Protein AF-A0A3C1WY64-F1 (afdb_monomer)

Nearest PDB structures (foldseek):
  6nd4-assembly1_O  TM=5.075E-01  e=4.360E+00  Saccharomyces cerevisiae BY4741
  5oql-assembly1_A  TM=5.378E-01  e=6.511E+00  Thermochaetoides thermophila DSM 1495
  6lqv-assembly1_B1  TM=4.830E-01  e=8.187E+00  Saccharomyces cerevisiae S288C
  7d5s-assembly1_B1  TM=4.830E-01  e=8.187E+00  Saccharomyces cerevisiae S288C

Radius of gyration: 11.55 Å; Cα contacts (8 Å, |Δi|>4): 51; chains: 1; bounding box: 29×21×28 Å

pLDDT: mean 93.65, std 8.19, range [55.12, 98.5]

Sequence (66 aa):
GRAISVKDKDNAKQVWGNILNFARDFPQKELGVMLVSDMQRAIGEEIFAIPEFADWASKIADTMFD

Foldseek 3Di:
DQQLVCPPPPCNLVVLLVLLVVLLPDPPVVVSVVSVVVSCVRHPPVSVVRPSSVVSVVSSVVVVVD

Mean predicted aligned error: 2.91 Å

Secondary structure (DSSP, 8-state):
-HHHHTTTSTTHHHHHHHHHHHHHT-SSHHHHHHHHHHHHHHHGGGGGGSHHHHHHHHHHHHHH--

Solvent-accessible surface area (backbone atoms only — not comparable to full-atom values): 3792 Å² total; per-residue (Å²): 109,74,66,55,75,29,58,98,42,99,58,29,66,62,55,47,35,52,50,32,54,53,36,57,68,39,89,56,56,67,60,20,52,49,53,52,52,55,44,35,75,59,60,44,73,63,52,77,77,33,74,37,44,57,57,30,51,50,58,55,50,60,61,74,76,107

Structure (mmCIF, N/CA/C/O backbone):
data_AF-A0A3C1WY64-F1
#
_entry.id   AF-A0A3C1WY64-F1
#
loop_
_atom_site.group_PDB
_atom_site.id
_atom_site.type_symbol
_atom_site.label_atom_id
_atom_site.label_alt_id
_atom_site.label_comp_id
_atom_site.label_asym_id
_atom_site.label_entity_id
_atom_site.label_seq_id
_atom_site.pdbx_PDB_ins_code
_atom_site.Cartn_x
_atom_site.Cartn_y
_atom_site.Cartn_z
_atom_site.occupancy
_atom_site.B_iso_or_equiv
_atom_site.auth_seq_id
_atom_site.auth_comp_id
_atom_site.auth_asym_id
_atom_site.auth_atom_id
_atom_site.pdbx_PDB_model_num
ATOM 1 N N . GLY A 1 1 ? 2.358 10.906 8.155 1.00 87.12 1 GLY A N 1
ATOM 2 C CA . GLY A 1 1 ? 2.127 10.502 6.749 1.00 87.12 1 GLY A CA 1
ATOM 3 C C . GLY A 1 1 ? 0.663 10.170 6.516 1.00 87.12 1 GLY A C 1
ATOM 4 O O . GLY A 1 1 ? -0.056 9.934 7.482 1.00 87.12 1 GLY A O 1
ATOM 5 N N . ARG A 1 2 ? 0.204 10.142 5.257 1.00 93.81 2 ARG A N 1
ATOM 6 C CA . ARG A 1 2 ? -1.208 9.859 4.932 1.00 93.81 2 ARG A CA 1
ATOM 7 C C . ARG A 1 2 ? -1.669 8.496 5.464 1.00 93.81 2 ARG A C 1
ATOM 9 O O . ARG A 1 2 ? -2.758 8.433 6.023 1.00 93.81 2 ARG A O 1
ATOM 16 N N . ALA A 1 3 ? -0.828 7.462 5.373 1.00 95.12 3 ALA A N 1
ATOM 17 C CA . ALA A 1 3 ? -1.148 6.106 5.829 1.00 95.12 3 ALA A CA 1
ATOM 18 C C . ALA A 1 3 ? -1.524 6.030 7.322 1.00 95.12 3 ALA A C 1
ATOM 20 O O . ALA A 1 3 ? -2.587 5.513 7.643 1.00 95.12 3 ALA A O 1
ATOM 21 N N . ILE A 1 4 ? -0.722 6.617 8.221 1.00 96.69 4 ILE A N 1
ATOM 22 C CA . ILE A 1 4 ? -1.033 6.644 9.664 1.00 96.69 4 ILE A CA 1
ATOM 23 C C . ILE A 1 4 ? -2.244 7.530 9.992 1.00 96.69 4 IL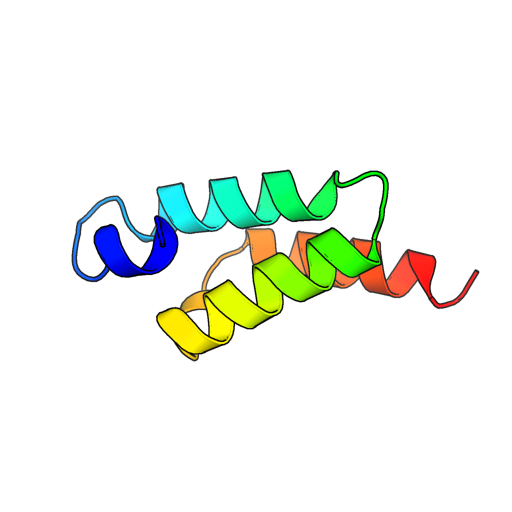E A C 1
ATOM 25 O O . ILE A 1 4 ? -3.014 7.220 10.889 1.00 96.69 4 ILE A O 1
ATOM 29 N N . SER A 1 5 ? -2.471 8.614 9.240 1.00 96.69 5 SER A N 1
ATOM 30 C CA . SER A 1 5 ? -3.570 9.561 9.516 1.00 96.69 5 SER A CA 1
ATOM 31 C C . SER A 1 5 ? -4.977 8.994 9.287 1.00 96.69 5 SER A C 1
ATOM 33 O O . SER A 1 5 ? -5.970 9.601 9.701 1.00 96.69 5 SER A O 1
ATOM 35 N N . VAL A 1 6 ? -5.066 7.874 8.568 1.00 97.38 6 VAL A N 1
ATOM 36 C CA . VAL A 1 6 ? -6.317 7.160 8.292 1.00 97.38 6 VAL A CA 1
ATOM 37 C C . VAL A 1 6 ? -6.428 5.859 9.074 1.00 97.38 6 VAL A C 1
ATOM 39 O O . VAL A 1 6 ? -7.418 5.159 8.905 1.00 97.38 6 VAL A O 1
ATOM 42 N N . LYS A 1 7 ? -5.441 5.541 9.921 1.00 94.06 7 LYS A N 1
ATOM 43 C CA . LYS A 1 7 ? -5.508 4.372 10.793 1.00 94.06 7 LYS A CA 1
ATOM 44 C C . LYS A 1 7 ? -6.769 4.456 11.662 1.00 94.06 7 LYS A C 1
ATOM 46 O O . LYS A 1 7 ? -7.163 5.550 12.065 1.00 94.06 7 LYS A O 1
ATOM 51 N N . ASP A 1 8 ? -7.425 3.314 11.843 1.00 94.88 8 ASP A N 1
ATOM 52 C C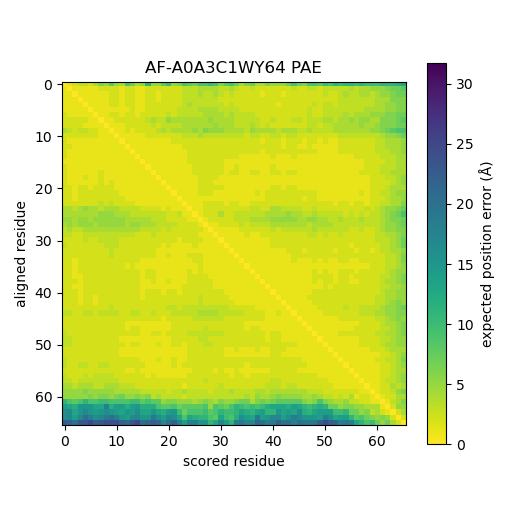A . ASP A 1 8 ? -8.691 3.153 12.575 1.00 94.88 8 ASP A CA 1
ATOM 53 C C .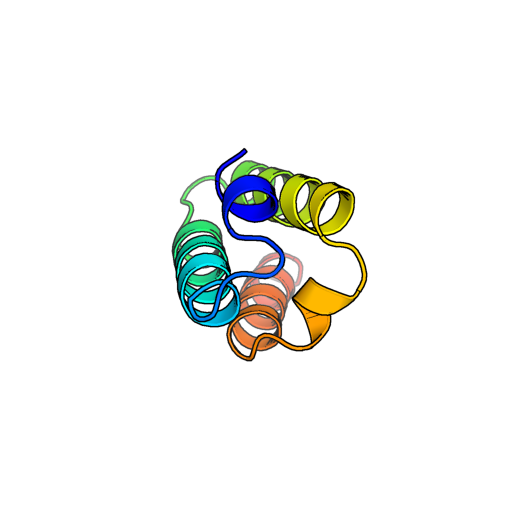 ASP A 1 8 ? -9.914 3.871 11.967 1.00 94.88 8 ASP A C 1
ATOM 55 O O . ASP A 1 8 ? -10.962 3.964 12.602 1.00 94.88 8 ASP A O 1
ATOM 59 N N . LYS A 1 9 ? -9.816 4.362 10.723 1.00 96.56 9 LYS A N 1
ATOM 60 C CA . LYS A 1 9 ? -10.959 4.903 9.968 1.00 96.56 9 LYS A CA 1
ATOM 61 C C . LYS A 1 9 ? -11.499 3.876 8.982 1.00 96.56 9 LYS A C 1
ATOM 63 O O . LYS A 1 9 ? -10.741 3.097 8.407 1.00 96.56 9 LYS A O 1
ATOM 68 N N . ASP A 1 10 ? -12.788 3.974 8.674 1.00 96.44 10 ASP A N 1
ATOM 69 C CA . ASP A 1 10 ? -13.473 3.062 7.745 1.00 96.44 10 ASP A CA 1
ATOM 70 C C . ASP A 1 10 ? -12.835 3.019 6.346 1.00 96.44 10 ASP A C 1
ATOM 72 O O . ASP A 1 10 ? -12.899 2.011 5.645 1.00 96.44 10 ASP A O 1
ATOM 76 N N . ASN A 1 11 ? -12.173 4.105 5.934 1.00 97.00 11 ASN A N 1
ATOM 77 C CA . ASN A 1 11 ? -11.521 4.214 4.631 1.00 97.00 11 ASN A CA 1
ATOM 78 C C . ASN A 1 11 ? -10.019 3.872 4.632 1.00 97.00 11 ASN A C 1
ATOM 80 O O . ASN A 1 11 ? -9.357 4.103 3.616 1.00 97.00 11 ASN A O 1
ATOM 84 N N . ALA A 1 12 ? -9.469 3.3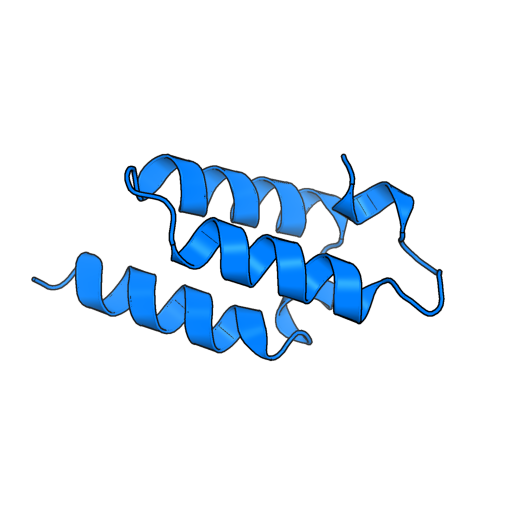38 5.728 1.00 97.94 12 ALA A N 1
ATOM 85 C CA . ALA A 1 12 ? -8.041 3.047 5.861 1.00 97.94 12 ALA A CA 1
ATOM 86 C C . ALA A 1 12 ? -7.524 2.154 4.723 1.00 97.94 12 ALA A C 1
ATOM 88 O O . ALA A 1 12 ? -6.615 2.547 3.990 1.00 97.94 12 ALA A O 1
ATOM 89 N N . LYS A 1 13 ? -8.179 1.004 4.510 1.00 97.81 13 LYS A N 1
ATOM 90 C CA . LYS A 1 13 ? -7.787 0.016 3.494 1.00 97.81 13 LYS A CA 1
ATOM 91 C C . LYS A 1 13 ? -7.787 0.595 2.080 1.00 97.81 13 LYS A C 1
ATOM 93 O O . LYS A 1 13 ? -6.826 0.398 1.346 1.00 97.81 13 LYS A O 1
ATOM 98 N N . GLN A 1 14 ? -8.811 1.378 1.728 1.00 98.25 14 GLN A N 1
ATOM 99 C CA . GLN A 1 14 ? -8.889 2.037 0.420 1.00 98.25 14 GLN A CA 1
ATOM 100 C C . GLN A 1 14 ? -7.728 3.015 0.206 1.00 98.25 14 GLN A C 1
ATOM 102 O O . GLN A 1 14 ? -7.129 3.069 -0.866 1.00 98.25 14 GLN A O 1
ATOM 107 N N . VAL A 1 15 ? -7.408 3.820 1.221 1.00 98.25 15 VAL A N 1
ATOM 108 C CA . VAL A 1 15 ? -6.323 4.804 1.128 1.00 98.25 15 VAL A CA 1
ATOM 109 C C . VAL A 1 15 ? -4.965 4.112 1.035 1.00 98.25 15 VAL A C 1
ATOM 111 O O . VAL A 1 15 ? -4.111 4.556 0.273 1.00 98.25 15 VAL A O 1
ATOM 114 N N . TRP A 1 16 ? -4.765 3.028 1.777 1.00 98.50 16 TRP A N 1
ATOM 115 C CA . TRP A 1 16 ? -3.559 2.208 1.716 1.00 98.50 16 TRP A CA 1
ATOM 116 C C . TRP A 1 16 ? -3.379 1.539 0.349 1.00 98.50 16 TRP A C 1
ATOM 118 O O . TRP A 1 16 ? -2.296 1.648 -0.222 1.00 98.50 16 TRP A O 1
ATOM 128 N N . GLY A 1 17 ? -4.442 0.968 -0.225 1.00 98.25 17 GLY A N 1
ATOM 129 C CA . GLY A 1 17 ? -4.430 0.424 -1.588 1.00 98.25 17 GLY A CA 1
ATOM 130 C C . GLY A 1 17 ? -4.047 1.473 -2.636 1.00 98.25 17 GLY A C 1
ATOM 131 O O . GLY A 1 17 ? -3.201 1.230 -3.495 1.00 98.25 17 GLY A O 1
ATOM 132 N N . ASN A 1 18 ? -4.559 2.702 -2.508 1.00 98.25 18 ASN A N 1
ATOM 133 C CA . ASN A 1 18 ? -4.181 3.807 -3.396 1.00 98.25 18 ASN A CA 1
ATOM 134 C C . ASN A 1 18 ? -2.686 4.165 -3.299 1.00 98.25 18 ASN A C 1
ATOM 136 O O . ASN A 1 18 ? -2.066 4.471 -4.316 1.00 98.25 18 ASN A O 1
ATOM 140 N N . ILE A 1 19 ? -2.101 4.132 -2.095 1.00 97.75 19 ILE A N 1
ATOM 141 C CA . ILE A 1 19 ? -0.664 4.385 -1.898 1.00 97.75 19 ILE A CA 1
ATOM 142 C C . ILE A 1 19 ? 0.169 3.273 -2.548 1.00 97.75 19 ILE A C 1
ATOM 144 O O . ILE A 1 19 ? 1.157 3.577 -3.211 1.00 97.75 19 ILE A O 1
ATOM 148 N N . LEU A 1 20 ? -0.238 2.010 -2.400 1.00 98.31 20 LEU A N 1
ATOM 149 C CA . LEU A 1 20 ? 0.452 0.857 -2.989 1.00 98.31 20 LEU A CA 1
ATOM 150 C C . LEU A 1 20 ? 0.392 0.876 -4.521 1.00 98.31 20 LEU A C 1
ATOM 152 O O . LEU A 1 20 ? 1.424 0.726 -5.172 1.00 98.31 20 LEU A O 1
ATOM 156 N N . ASN A 1 21 ? -0.778 1.162 -5.098 1.00 97.81 21 ASN A N 1
ATOM 157 C CA . ASN A 1 21 ? -0.932 1.353 -6.543 1.00 97.81 21 ASN A CA 1
ATOM 158 C C . ASN A 1 21 ? -0.037 2.481 -7.064 1.00 97.81 21 ASN A C 1
ATOM 160 O O . ASN A 1 21 ? 0.634 2.325 -8.079 1.00 97.81 21 ASN A O 1
ATOM 164 N N . PHE A 1 22 ? 0.024 3.601 -6.342 1.00 96.50 22 PHE A N 1
ATOM 165 C CA . PHE A 1 22 ? 0.918 4.698 -6.695 1.00 96.50 22 PHE A CA 1
ATOM 166 C C . PHE A 1 22 ? 2.395 4.281 -6.619 1.00 96.50 22 PHE A C 1
ATOM 168 O O . PHE A 1 22 ? 3.148 4.532 -7.556 1.00 96.50 22 PHE A O 1
ATOM 175 N N . ALA A 1 23 ? 2.805 3.593 -5.549 1.00 96.62 23 ALA A N 1
ATOM 176 C CA . ALA A 1 23 ? 4.172 3.103 -5.369 1.00 96.62 23 ALA A CA 1
ATOM 177 C C . ALA A 1 23 ? 4.589 2.084 -6.443 1.00 96.62 23 ALA A C 1
ATOM 179 O O . ALA A 1 23 ? 5.750 2.044 -6.842 1.00 96.62 23 ALA A O 1
ATOM 180 N N . ARG A 1 24 ? 3.648 1.270 -6.926 1.00 95.19 24 ARG A N 1
ATOM 181 C CA . ARG A 1 24 ? 3.865 0.271 -7.981 1.00 95.19 24 ARG A CA 1
ATOM 182 C C . ARG A 1 24 ? 4.263 0.910 -9.310 1.00 95.19 24 ARG A C 1
ATOM 184 O O . ARG A 1 24 ? 5.021 0.319 -10.078 1.00 95.19 24 ARG A O 1
ATOM 191 N N . ASP A 1 25 ? 3.758 2.101 -9.597 1.00 92.88 25 ASP A N 1
ATOM 192 C CA . ASP A 1 25 ? 3.961 2.778 -10.879 1.00 92.88 25 ASP A CA 1
ATOM 193 C C . ASP A 1 25 ? 5.054 3.862 -10.811 1.00 92.88 25 ASP A C 1
ATOM 195 O O . ASP A 1 25 ? 5.229 4.635 -11.753 1.00 92.88 25 ASP A O 1
ATOM 199 N N . PHE A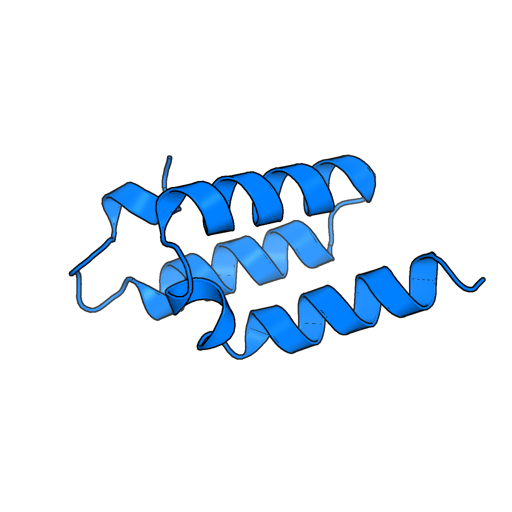 1 26 ? 5.842 3.889 -9.727 1.00 92.44 26 PHE A N 1
ATOM 200 C CA . PHE A 1 26 ? 6.984 4.793 -9.599 1.00 92.44 26 PHE A CA 1
ATOM 201 C C . PHE A 1 26 ? 8.052 4.526 -10.673 1.00 92.44 26 PHE A C 1
ATOM 203 O O . PHE A 1 26 ? 8.546 3.400 -10.767 1.00 92.44 26 PHE A O 1
ATOM 210 N N . PRO A 1 27 ? 8.499 5.557 -11.420 1.00 89.25 27 PRO A N 1
ATOM 211 C CA . PRO A 1 27 ? 9.589 5.405 -12.384 1.00 89.25 27 PRO A CA 1
ATOM 212 C C . PRO A 1 27 ? 10.910 4.992 -11.723 1.00 89.25 27 PRO A C 1
ATOM 214 O O . PRO A 1 27 ? 11.618 4.124 -12.229 1.00 89.25 27 PRO A O 1
ATOM 217 N N . GLN A 1 28 ? 11.230 5.592 -10.569 1.00 90.94 28 GLN A N 1
ATOM 218 C CA . GLN A 1 28 ? 12.385 5.210 -9.760 1.00 90.94 28 GLN A CA 1
ATOM 219 C C . GLN A 1 28 ? 11.955 4.201 -8.696 1.00 90.94 28 GLN A C 1
ATOM 221 O O . GLN A 1 28 ? 11.351 4.551 -7.681 1.00 90.94 28 GLN A O 1
ATOM 226 N N . LYS A 1 29 ? 12.289 2.935 -8.934 1.00 89.38 29 LYS A N 1
ATOM 227 C CA . LYS A 1 29 ? 11.788 1.793 -8.158 1.00 89.38 29 LYS A CA 1
ATOM 228 C C . LYS A 1 29 ? 12.207 1.841 -6.685 1.00 89.38 29 LYS A C 1
ATOM 230 O O . LYS A 1 29 ? 11.408 1.531 -5.807 1.00 89.38 29 LYS A O 1
ATOM 235 N N . GLU A 1 30 ? 13.418 2.322 -6.413 1.00 93.06 30 GLU A N 1
ATOM 236 C CA . GLU A 1 30 ? 13.946 2.534 -5.057 1.00 93.06 30 GLU A CA 1
ATOM 237 C C . GLU A 1 30 ? 13.042 3.453 -4.226 1.00 93.06 30 GLU A C 1
ATOM 239 O O . GLU A 1 30 ? 12.768 3.159 -3.065 1.00 93.06 30 GLU A O 1
ATOM 244 N N . LEU A 1 31 ? 12.507 4.523 -4.827 1.00 94.94 31 LEU A N 1
ATOM 245 C CA . LEU A 1 31 ? 11.590 5.436 -4.140 1.00 94.94 31 LEU A CA 1
ATOM 246 C C . LEU A 1 31 ? 10.247 4.765 -3.831 1.00 94.94 31 LEU A C 1
ATOM 248 O O . LEU A 1 31 ? 9.675 5.002 -2.767 1.00 94.94 31 LEU A O 1
ATOM 252 N N . GLY A 1 32 ? 9.768 3.889 -4.720 1.00 95.38 32 GLY A N 1
ATOM 253 C CA . GLY A 1 32 ? 8.596 3.051 -4.461 1.00 95.38 32 GLY A CA 1
ATOM 254 C C . GLY A 1 32 ? 8.816 2.110 -3.271 1.00 95.38 32 GLY A C 1
ATOM 255 O O . GLY A 1 32 ? 7.972 2.036 -2.378 1.00 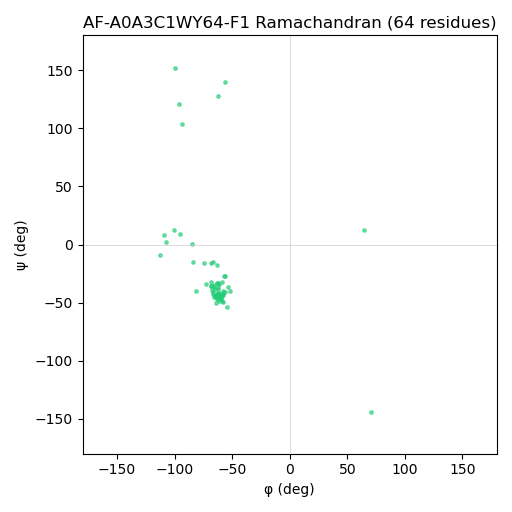95.38 32 GLY A O 1
ATOM 256 N N . VAL A 1 33 ? 9.978 1.451 -3.201 1.00 96.00 33 VAL A N 1
ATOM 257 C CA . VAL A 1 33 ? 10.361 0.586 -2.069 1.00 96.00 33 VAL A CA 1
ATOM 258 C C . VAL A 1 33 ? 10.486 1.376 -0.769 1.00 96.00 33 VAL A C 1
ATOM 260 O O . VAL A 1 33 ? 9.994 0.928 0.270 1.00 96.00 33 VAL A O 1
ATOM 263 N N . MET A 1 34 ? 11.086 2.566 -0.812 1.00 96.50 34 MET A N 1
ATOM 264 C CA . MET A 1 34 ? 11.172 3.453 0.349 1.00 96.50 34 MET A CA 1
ATOM 265 C C . MET A 1 34 ? 9.781 3.841 0.863 1.00 96.50 34 MET A C 1
ATOM 267 O O . MET A 1 34 ? 9.519 3.703 2.057 1.00 96.50 34 MET A O 1
ATOM 271 N N . LEU A 1 35 ? 8.868 4.239 -0.029 1.00 96.94 35 LEU A N 1
ATOM 272 C CA . LEU A 1 35 ? 7.500 4.617 0.329 1.00 96.94 35 LEU A CA 1
ATOM 273 C C . LEU A 1 35 ? 6.738 3.470 1.011 1.00 96.94 35 LEU A C 1
ATOM 275 O O . LEU A 1 35 ? 6.102 3.683 2.045 1.00 96.94 35 LEU A O 1
ATOM 279 N N . VAL A 1 36 ? 6.814 2.255 0.462 1.00 97.38 36 VAL A N 1
ATOM 280 C CA . VAL A 1 36 ? 6.143 1.083 1.048 1.00 97.38 36 VAL A CA 1
ATOM 281 C C . VAL A 1 36 ? 6.786 0.674 2.375 1.00 97.38 36 VAL A C 1
ATOM 283 O O . VAL A 1 36 ? 6.071 0.333 3.316 1.00 97.38 36 VAL A O 1
ATOM 286 N N . SER A 1 37 ? 8.108 0.807 2.509 1.00 97.25 37 SER A N 1
ATOM 287 C CA . SER A 1 37 ? 8.811 0.569 3.778 1.00 97.25 37 SER A CA 1
ATOM 288 C C . SER A 1 37 ? 8.375 1.552 4.869 1.00 97.25 37 SER A C 1
ATOM 290 O O . SER A 1 37 ? 8.131 1.156 6.008 1.00 97.25 37 SER A O 1
ATOM 292 N N . ASP A 1 38 ? 8.234 2.838 4.539 1.00 97.38 38 ASP A N 1
ATOM 293 C CA . ASP A 1 38 ? 7.742 3.851 5.479 1.00 97.38 38 ASP A CA 1
ATOM 294 C C . ASP A 1 38 ? 6.283 3.613 5.863 1.00 97.38 38 ASP A C 1
ATOM 296 O O . ASP A 1 38 ? 5.896 3.796 7.020 1.00 97.38 38 ASP A O 1
ATOM 300 N N . MET A 1 39 ? 5.472 3.157 4.910 1.00 97.44 39 MET A N 1
ATOM 301 C CA . MET A 1 39 ? 4.099 2.755 5.170 1.00 97.44 39 MET A CA 1
ATOM 302 C C . MET A 1 39 ? 4.037 1.555 6.122 1.00 97.44 39 MET A C 1
ATOM 304 O O . MET A 1 39 ? 3.313 1.628 7.113 1.00 97.44 39 MET A O 1
ATOM 308 N N . GLN A 1 40 ? 4.836 0.509 5.896 1.00 97.81 40 GLN A N 1
ATOM 309 C CA . GLN A 1 40 ? 4.936 -0.649 6.788 1.00 97.81 40 GLN A CA 1
ATOM 310 C C . GLN A 1 40 ? 5.372 -0.235 8.200 1.00 97.81 40 GLN A C 1
ATOM 312 O O . GLN A 1 40 ? 4.759 -0.660 9.174 1.00 97.81 40 GLN A O 1
ATOM 317 N N . ARG A 1 41 ? 6.377 0.641 8.339 1.00 97.62 41 ARG A N 1
ATOM 318 C CA . ARG A 1 41 ? 6.791 1.177 9.653 1.00 97.62 41 ARG A CA 1
ATOM 319 C C . ARG A 1 41 ? 5.658 1.915 10.365 1.00 97.62 41 ARG A C 1
ATOM 321 O O . ARG A 1 41 ? 5.604 1.912 11.589 1.00 97.62 41 ARG A O 1
ATOM 328 N N . ALA A 1 42 ? 4.774 2.562 9.608 1.00 96.50 42 ALA A N 1
ATOM 329 C CA . ALA A 1 42 ? 3.684 3.356 10.153 1.00 96.50 42 ALA A CA 1
ATOM 330 C C . ALA A 1 42 ? 2.465 2.519 10.575 1.00 96.50 42 ALA A C 1
ATOM 332 O O . ALA A 1 42 ? 1.855 2.828 11.596 1.00 96.50 42 ALA A O 1
ATOM 333 N N . ILE A 1 43 ? 2.081 1.499 9.798 1.00 96.81 43 ILE A N 1
ATOM 334 C CA . ILE A 1 43 ? 0.836 0.737 10.031 1.00 96.81 43 ILE A CA 1
ATOM 335 C C . ILE A 1 43 ? 1.066 -0.716 10.465 1.00 96.81 43 ILE A C 1
ATOM 337 O O . ILE A 1 43 ? 0.132 -1.371 10.915 1.00 96.81 43 ILE A O 1
ATOM 341 N N . GLY A 1 44 ? 2.305 -1.203 10.407 1.00 96.88 44 GLY A N 1
ATOM 342 C CA . GLY A 1 44 ? 2.670 -2.562 10.791 1.00 96.88 44 GLY A CA 1
ATOM 343 C C . GLY A 1 44 ? 2.157 -3.606 9.802 1.00 96.88 44 GLY A C 1
ATOM 344 O O . GLY A 1 44 ? 2.114 -3.375 8.594 1.00 96.88 44 GLY A O 1
ATOM 345 N N . GLU A 1 45 ? 1.766 -4.764 10.332 1.00 96.88 45 GLU A N 1
ATOM 346 C CA . GLU A 1 45 ? 1.339 -5.933 9.551 1.00 96.88 45 GLU A CA 1
ATOM 347 C C . GLU A 1 45 ? 0.031 -5.719 8.776 1.00 96.88 45 GLU A C 1
ATOM 349 O O . GLU A 1 45 ? -0.256 -6.456 7.836 1.00 96.88 45 GLU A O 1
ATOM 354 N N . GLU A 1 46 ? -0.735 -4.674 9.107 1.00 96.75 46 GLU A N 1
ATOM 355 C CA . GLU A 1 46 ? -1.977 -4.307 8.414 1.00 96.75 46 GLU A CA 1
ATOM 356 C C . GLU A 1 46 ? -1.765 -4.086 6.908 1.00 96.75 46 GLU A C 1
ATOM 358 O O . GLU A 1 46 ? -2.682 -4.319 6.119 1.00 96.75 46 GLU A O 1
ATOM 363 N N . ILE A 1 47 ? -0.551 -3.699 6.494 1.00 97.75 47 ILE A N 1
ATOM 364 C CA . ILE A 1 47 ? -0.188 -3.537 5.081 1.00 97.75 47 ILE A CA 1
ATOM 365 C C . ILE A 1 47 ? -0.303 -4.846 4.290 1.00 97.75 47 ILE A C 1
ATOM 367 O O . ILE A 1 47 ? -0.698 -4.822 3.127 1.00 97.75 47 ILE A O 1
ATOM 371 N N . PHE A 1 48 ? -0.013 -5.987 4.919 1.00 97.25 48 PHE A N 1
ATOM 372 C CA . PHE A 1 48 ? -0.021 -7.297 4.266 1.00 97.25 48 PHE A CA 1
ATOM 373 C C . PHE A 1 48 ? -1.439 -7.813 3.998 1.00 97.25 48 PHE A C 1
ATOM 375 O O . PHE A 1 48 ? -1.623 -8.717 3.191 1.00 97.25 48 PHE A O 1
ATOM 382 N N . ALA A 1 49 ? -2.450 -7.229 4.647 1.00 96.56 49 ALA A N 1
ATOM 383 C CA . ALA A 1 49 ? -3.856 -7.559 4.430 1.00 96.56 49 ALA A CA 1
ATOM 384 C C . ALA A 1 49 ? -4.488 -6.790 3.251 1.00 96.56 49 ALA A C 1
ATOM 386 O O . ALA A 1 49 ? -5.688 -6.932 3.001 1.00 96.56 49 ALA A O 1
ATOM 387 N N . ILE A 1 50 ? -3.717 -5.943 2.563 1.00 97.81 50 ILE A N 1
ATOM 388 C CA . ILE A 1 50 ? -4.183 -5.111 1.451 1.00 97.81 50 ILE A CA 1
ATOM 389 C C . ILE A 1 50 ? -3.874 -5.825 0.130 1.00 97.81 50 ILE A C 1
ATOM 391 O O . ILE A 1 50 ? -2.702 -6.099 -0.123 1.00 97.81 50 ILE A O 1
ATOM 395 N N . PRO A 1 51 ? -4.878 -6.139 -0.715 1.00 97.19 51 PRO A N 1
ATOM 396 C CA . PRO A 1 51 ? -4.665 -6.879 -1.964 1.00 97.19 51 PRO A CA 1
ATOM 397 C C . PRO A 1 51 ? -3.569 -6.280 -2.853 1.00 97.19 51 PRO A C 1
ATOM 399 O O . PRO A 1 51 ? -2.720 -6.999 -3.373 1.00 97.19 51 PRO A O 1
ATOM 402 N N . GLU A 1 52 ? -3.517 -4.951 -2.940 1.00 98.31 52 GLU A N 1
ATOM 403 C CA . GLU A 1 52 ? -2.540 -4.203 -3.729 1.00 98.31 52 GLU A CA 1
ATOM 404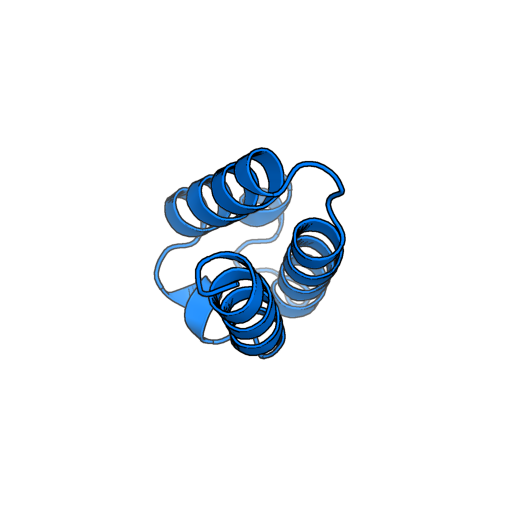 C C . GLU A 1 52 ? -1.090 -4.405 -3.264 1.00 98.31 52 GLU A C 1
ATOM 406 O O . GLU A 1 52 ? -0.160 -4.121 -4.019 1.00 98.31 52 GLU A O 1
ATOM 411 N N . PHE A 1 53 ? -0.864 -4.897 -2.040 1.00 98.12 53 PHE A N 1
ATOM 412 C CA . PH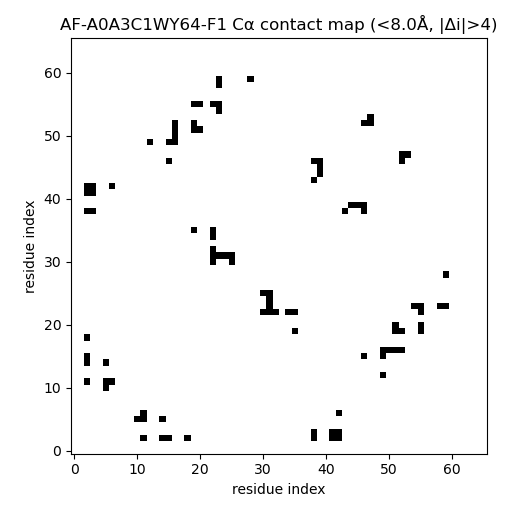E A 1 53 ? 0.480 -5.211 -1.560 1.00 98.12 53 PHE A CA 1
ATOM 413 C C . PHE A 1 53 ? 1.081 -6.380 -2.343 1.00 98.12 53 PHE 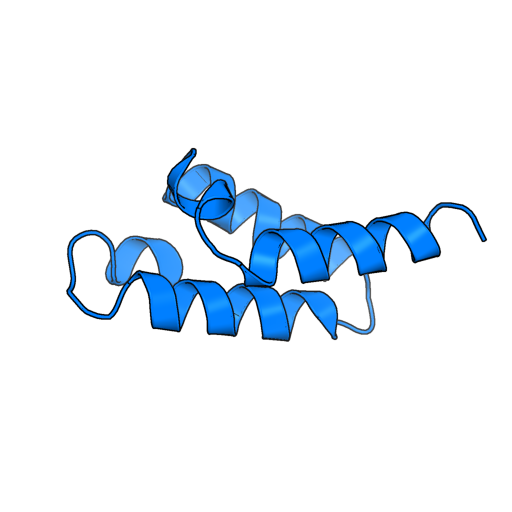A C 1
ATOM 415 O O . PHE A 1 53 ? 2.252 -6.322 -2.714 1.00 98.12 53 PHE A O 1
ATOM 422 N N . ALA A 1 54 ? 0.281 -7.411 -2.637 1.00 96.88 54 ALA A N 1
ATOM 423 C CA . ALA A 1 54 ? 0.726 -8.552 -3.432 1.00 96.88 54 ALA A CA 1
ATOM 424 C C . ALA A 1 54 ? 1.072 -8.123 -4.868 1.00 96.88 54 ALA A C 1
ATOM 426 O O . ALA A 1 54 ? 2.138 -8.476 -5.375 1.00 96.88 54 ALA A O 1
ATOM 427 N N . ASP A 1 55 ? 0.227 -7.290 -5.480 1.00 96.06 55 ASP A N 1
ATOM 428 C CA . ASP A 1 55 ? 0.454 -6.753 -6.827 1.00 96.06 55 ASP A CA 1
ATOM 429 C C . ASP A 1 55 ? 1.718 -5.885 -6.894 1.00 96.06 55 ASP A C 1
ATOM 431 O O . ASP A 1 55 ? 2.511 -5.984 -7.835 1.00 96.06 55 ASP A O 1
ATOM 435 N N . TRP A 1 56 ? 1.923 -5.026 -5.891 1.00 96.94 56 TRP A N 1
ATOM 436 C CA . TRP A 1 56 ? 3.138 -4.225 -5.772 1.00 96.94 56 TRP A CA 1
ATOM 437 C C . TRP A 1 56 ? 4.379 -5.116 -5.624 1.00 96.94 56 TRP A C 1
ATOM 439 O O . TRP A 1 56 ? 5.347 -4.936 -6.364 1.00 96.94 56 TRP A O 1
ATOM 449 N N . ALA A 1 57 ? 4.340 -6.101 -4.720 1.00 95.50 57 ALA A N 1
ATOM 450 C CA . ALA A 1 57 ? 5.462 -6.997 -4.459 1.00 95.50 57 ALA A CA 1
ATOM 451 C C . ALA A 1 57 ? 5.849 -7.811 -5.703 1.00 95.50 57 ALA A C 1
ATOM 453 O O . ALA A 1 57 ? 7.035 -7.911 -6.012 1.00 95.50 57 ALA A O 1
ATOM 454 N N . SER A 1 58 ? 4.865 -8.321 -6.453 1.00 93.38 58 SER A N 1
ATOM 455 C CA . SER A 1 58 ? 5.103 -9.053 -7.703 1.00 93.38 58 SER A CA 1
ATOM 456 C C . SER A 1 58 ? 5.850 -8.197 -8.726 1.00 93.38 58 SER A C 1
ATOM 458 O O . SER A 1 58 ? 6.874 -8.619 -9.250 1.00 93.38 58 SER A O 1
ATOM 460 N N . LYS A 1 59 ? 5.409 -6.954 -8.956 1.00 91.56 59 LYS A N 1
ATOM 461 C CA . LYS A 1 59 ? 6.038 -6.072 -9.954 1.00 91.56 59 LYS A CA 1
ATOM 462 C C . LYS A 1 59 ? 7.476 -5.680 -9.590 1.00 91.56 59 LYS A C 1
ATOM 464 O O . LYS A 1 59 ? 8.324 -5.491 -10.467 1.00 91.56 59 LYS A O 1
ATOM 469 N N . ILE A 1 60 ? 7.754 -5.517 -8.296 1.00 89.94 60 ILE A N 1
ATOM 470 C CA . ILE A 1 60 ? 9.112 -5.248 -7.808 1.00 89.94 60 ILE A CA 1
ATOM 471 C C . ILE A 1 60 ? 9.989 -6.502 -7.901 1.00 89.94 60 ILE A C 1
ATOM 473 O O . ILE A 1 60 ? 11.175 -6.373 -8.196 1.00 89.94 60 ILE A O 1
ATOM 477 N N . ALA A 1 61 ? 9.432 -7.699 -7.701 1.00 86.94 61 ALA A N 1
ATOM 478 C CA . ALA A 1 61 ? 10.166 -8.944 -7.899 1.00 86.94 61 ALA A CA 1
ATOM 479 C C . ALA A 1 61 ? 10.578 -9.116 -9.368 1.00 86.94 61 ALA A C 1
ATOM 481 O O . ALA A 1 61 ? 11.767 -9.267 -9.629 1.00 86.94 61 ALA A O 1
ATOM 482 N N . ASP A 1 62 ? 9.645 -8.973 -10.316 1.00 80.69 62 ASP A N 1
ATOM 483 C CA . ASP A 1 62 ? 9.924 -9.092 -11.762 1.00 80.69 62 ASP A CA 1
ATOM 484 C C . ASP A 1 62 ? 11.068 -8.166 -12.203 1.00 80.69 62 ASP A C 1
ATOM 486 O O . ASP A 1 62 ? 11.926 -8.519 -12.995 1.00 80.69 62 ASP A O 1
ATOM 490 N N . THR A 1 63 ? 11.134 -6.983 -11.600 1.00 71.25 63 THR A N 1
ATOM 491 C CA . THR A 1 63 ? 12.188 -5.995 -11.832 1.00 71.25 63 THR A CA 1
ATOM 492 C C . THR A 1 63 ? 13.589 -6.434 -11.401 1.00 71.25 63 THR A C 1
ATOM 494 O O . THR A 1 63 ? 14.562 -5.968 -11.989 1.00 71.25 63 THR A O 1
ATOM 497 N N . MET A 1 64 ? 13.714 -7.143 -10.275 1.00 69.38 64 MET A N 1
ATOM 498 C CA . MET A 1 64 ? 15.018 -7.436 -9.661 1.00 69.38 64 MET A CA 1
ATOM 499 C C . MET A 1 64 ? 15.684 -8.664 -10.280 1.00 69.38 64 MET A C 1
ATOM 501 O O . MET A 1 64 ? 16.872 -8.884 -10.052 1.00 69.38 64 MET A O 1
ATOM 505 N N . PHE A 1 65 ? 14.915 -9.461 -11.021 1.00 62.94 65 PHE A N 1
ATOM 506 C CA . PHE A 1 65 ? 15.365 -10.704 -11.636 1.00 62.94 65 PHE A CA 1
ATOM 507 C C . PHE A 1 65 ? 15.495 -10.621 -13.170 1.00 62.94 65 PHE A C 1
ATOM 509 O O . PHE A 1 65 ? 15.759 -11.653 -13.785 1.00 62.94 65 PHE A O 1
ATOM 516 N N . ASP A 1 66 ? 15.364 -9.422 -13.751 1.00 55.12 66 ASP A N 1
ATOM 517 C CA . ASP A 1 66 ? 15.677 -9.103 -15.159 1.00 55.12 66 ASP A CA 1
ATOM 518 C C . ASP A 1 66 ? 17.138 -8.647 -15.353 1.00 55.12 66 ASP A C 1
ATOM 520 O O . ASP A 1 66 ? 17.660 -7.893 -14.493 1.00 55.12 66 ASP A O 1
#